Protein AF-A0A6L3NBD7-F1 (afdb_monomer_lite)

Secondary structure (DSSP, 8-state):
---------------HHHHHHHHHHHHHHHHS-SEEE-SSTTSPPEEEPHHHHS-HHHHHHHHHHHHHHHHHHHH--SHHHHHHHHHHHHHHHHHH-

pLDDT: mean 75.65, std 10.55, range [43.34, 88.12]

Radius of gyration: 18.69 Å; chains: 1; bounding box: 30×23×80 Å

Organism: NCBI:txid1503055

Structure (mmCIF, N/CA/C/O backbone):
data_AF-A0A6L3NBD7-F1
#
_entry.id   AF-A0A6L3NBD7-F1
#
loop_
_atom_site.group_PDB
_atom_site.id
_atom_site.type_symbol
_atom_site.label_atom_id
_atom_site.label_alt_id
_atom_site.label_comp_id
_atom_site.label_asym_id
_atom_site.label_entity_id
_atom_site.label_seq_id
_atom_site.pdbx_PDB_ins_code
_atom_site.Cartn_x
_atom_site.Cartn_y
_atom_site.Cartn_z
_atom_site.occupancy
_atom_site.B_iso_or_equiv
_atom_site.auth_seq_id
_atom_site.auth_comp_id
_atom_site.auth_asym_id
_atom_site.auth_atom_id
_atom_site.pdbx_PDB_model_num
ATOM 1 N N . MET A 1 1 ? 9.261 6.191 -50.560 1.00 43.34 1 MET A N 1
ATOM 2 C CA . MET A 1 1 ? 9.560 5.181 -49.523 1.00 43.34 1 MET A CA 1
ATOM 3 C C . MET A 1 1 ? 9.335 5.835 -48.170 1.00 43.34 1 MET A C 1
ATOM 5 O O . MET A 1 1 ? 10.175 6.604 -47.731 1.00 43.34 1 MET A O 1
ATOM 9 N N . THR A 1 2 ? 8.155 5.648 -47.584 1.00 57.56 2 THR A N 1
ATOM 10 C CA . THR A 1 2 ? 7.776 6.205 -46.277 1.00 57.56 2 THR A CA 1
ATOM 11 C C . THR A 1 2 ? 7.867 5.090 -45.247 1.00 57.56 2 THR A C 1
ATOM 13 O O . THR A 1 2 ? 7.040 4.180 -45.236 1.00 57.56 2 THR A O 1
ATOM 16 N N . ASP A 1 3 ? 8.908 5.147 -44.423 1.00 49.28 3 ASP A N 1
ATOM 17 C CA . ASP A 1 3 ? 9.133 4.226 -43.316 1.00 49.28 3 ASP A CA 1
ATOM 18 C C . ASP A 1 3 ? 8.100 4.521 -42.218 1.00 49.28 3 ASP A C 1
ATOM 20 O O . ASP A 1 3 ? 8.121 5.573 -41.574 1.00 49.28 3 ASP A O 1
ATOM 24 N N . ARG A 1 4 ? 7.098 3.648 -42.073 1.00 57.41 4 ARG A N 1
ATOM 25 C CA . ARG A 1 4 ? 6.108 3.761 -40.999 1.00 57.41 4 ARG A CA 1
ATOM 26 C C . ARG A 1 4 ? 6.737 3.170 -39.748 1.00 57.41 4 ARG A C 1
ATOM 28 O O . ARG A 1 4 ? 6.803 1.952 -39.616 1.00 57.41 4 ARG A O 1
ATOM 35 N N . ALA A 1 5 ? 7.163 4.035 -38.830 1.00 56.16 5 ALA A N 1
ATOM 36 C CA . ALA A 1 5 ? 7.550 3.646 -37.482 1.00 56.16 5 ALA A CA 1
ATOM 37 C C . ALA A 1 5 ? 6.400 2.856 -36.832 1.00 56.16 5 ALA A C 1
ATOM 39 O O . ALA A 1 5 ? 5.385 3.421 -36.421 1.00 56.16 5 ALA A O 1
ATOM 40 N N . VAL A 1 6 ? 6.536 1.531 -36.786 1.00 59.44 6 VAL A N 1
ATOM 41 C CA . VAL A 1 6 ? 5.612 0.654 -36.069 1.00 59.44 6 VAL A CA 1
ATOM 42 C C . VAL A 1 6 ? 5.772 0.981 -34.583 1.00 59.44 6 VAL A C 1
ATOM 44 O O . VAL A 1 6 ? 6.899 0.908 -34.082 1.00 59.44 6 VAL A O 1
ATOM 47 N N . PRO A 1 7 ? 4.706 1.363 -33.855 1.00 51.56 7 PRO A N 1
ATOM 48 C CA . PRO A 1 7 ? 4.806 1.573 -32.422 1.00 51.56 7 PRO A CA 1
ATOM 49 C C . PRO A 1 7 ? 5.252 0.252 -31.798 1.00 51.56 7 PRO A C 1
ATOM 51 O O . PRO A 1 7 ? 4.516 -0.734 -31.798 1.00 51.56 7 PRO A O 1
ATOM 54 N N . SER A 1 8 ? 6.497 0.225 -31.321 1.00 55.25 8 SER A N 1
ATOM 55 C CA . SER A 1 8 ? 7.045 -0.891 -30.563 1.00 55.25 8 SER A CA 1
ATOM 56 C C . SER A 1 8 ? 6.122 -1.119 -29.375 1.00 55.25 8 SER A C 1
ATOM 58 O O . SER A 1 8 ? 6.080 -0.309 -28.446 1.00 55.25 8 SER A O 1
ATOM 60 N N . ALA A 1 9 ? 5.313 -2.177 -29.450 1.00 56.62 9 ALA A N 1
ATOM 61 C CA . ALA A 1 9 ? 4.452 -2.596 -28.363 1.00 56.62 9 ALA A CA 1
ATOM 62 C C . ALA A 1 9 ? 5.351 -2.792 -27.144 1.00 56.62 9 ALA A C 1
ATOM 64 O O . ALA A 1 9 ? 6.171 -3.714 -27.105 1.00 56.62 9 ALA A O 1
ATOM 65 N N . ARG A 1 10 ? 5.255 -1.867 -26.184 1.00 57.31 10 ARG A N 1
ATOM 66 C CA . ARG A 1 10 ? 6.047 -1.878 -24.958 1.00 57.31 10 ARG A CA 1
ATOM 67 C C . ARG A 1 10 ? 5.725 -3.184 -24.243 1.00 57.31 10 ARG A C 1
ATOM 69 O O . ARG A 1 10 ? 4.682 -3.289 -23.605 1.00 57.31 10 ARG A O 1
ATOM 76 N N . ARG A 1 11 ? 6.570 -4.206 -24.415 1.00 60.72 11 ARG A N 1
ATOM 77 C CA . ARG A 1 11 ? 6.366 -5.508 -23.778 1.00 60.72 11 ARG A CA 1
ATOM 78 C C . ARG A 1 11 ? 6.335 -5.267 -22.278 1.00 60.72 11 ARG A C 1
ATOM 80 O O . ARG A 1 11 ? 7.325 -4.830 -21.697 1.00 60.72 11 ARG A O 1
ATOM 87 N N . VAL A 1 12 ? 5.179 -5.514 -21.675 1.00 62.66 12 VAL A N 1
ATOM 88 C CA . VAL A 1 12 ? 5.024 -5.525 -20.226 1.00 62.66 12 VAL A CA 1
ATOM 89 C C . VAL A 1 12 ? 5.745 -6.772 -19.732 1.00 62.66 12 VAL A C 1
ATOM 91 O O . VAL A 1 12 ? 5.212 -7.876 -19.771 1.00 62.66 12 VAL A O 1
ATOM 94 N N . THR A 1 13 ? 7.009 -6.617 -19.360 1.00 67.44 13 THR A N 1
ATOM 95 C CA . THR A 1 13 ? 7.798 -7.686 -18.751 1.00 67.44 13 THR A CA 1
ATOM 96 C C . THR A 1 13 ? 7.597 -7.640 -17.247 1.00 67.44 13 THR A C 1
ATOM 98 O O . THR A 1 13 ? 7.990 -6.661 -16.609 1.00 67.44 13 THR A O 1
ATOM 101 N N . LEU A 1 14 ? 7.002 -8.696 -16.690 1.00 69.06 14 LEU A N 1
ATOM 102 C CA . LEU A 1 14 ? 6.996 -8.907 -15.249 1.00 69.06 14 LEU A CA 1
ATOM 103 C C . LEU A 1 14 ? 8.396 -9.311 -14.790 1.00 69.06 14 LEU A C 1
ATOM 105 O O . LEU A 1 14 ? 8.984 -10.261 -15.306 1.00 69.06 14 LEU A O 1
ATOM 109 N N . ASP A 1 15 ? 8.913 -8.585 -13.807 1.00 78.69 15 ASP A N 1
ATOM 110 C CA . ASP A 1 15 ? 10.182 -8.887 -13.156 1.00 78.69 15 ASP A CA 1
ATOM 111 C C . ASP A 1 15 ? 9.939 -9.598 -11.817 1.00 78.69 15 ASP A C 1
ATOM 113 O O . ASP A 1 15 ? 8.998 -9.269 -11.090 1.00 78.69 15 ASP A O 1
ATOM 117 N N . LYS A 1 16 ? 10.811 -10.549 -11.454 1.00 82.38 16 LYS A N 1
ATOM 118 C CA . LYS A 1 16 ? 10.692 -11.311 -10.197 1.00 82.38 16 LYS A CA 1
ATOM 119 C C . LYS A 1 16 ? 10.721 -10.401 -8.975 1.00 82.38 16 LYS A C 1
ATOM 121 O O . LYS A 1 16 ? 9.966 -10.618 -8.031 1.00 82.38 16 LYS A O 1
ATOM 126 N N . VAL A 1 17 ? 11.565 -9.369 -8.990 1.00 82.50 17 VAL A N 1
ATOM 127 C CA . VAL A 1 17 ? 11.639 -8.424 -7.877 1.00 82.50 17 VAL A CA 1
ATOM 128 C C . VAL A 1 17 ? 10.368 -7.571 -7.855 1.00 82.50 17 VAL A C 1
ATOM 130 O O . VAL A 1 17 ? 9.886 -7.237 -6.780 1.00 82.50 17 VAL A O 1
ATOM 133 N N . GLY A 1 18 ? 9.826 -7.184 -9.016 1.00 81.31 18 GLY A N 1
ATOM 134 C CA . GLY A 1 18 ? 8.567 -6.432 -9.100 1.00 81.31 18 GLY A CA 1
ATOM 135 C C . GLY A 1 18 ? 7.402 -7.219 -8.499 1.00 81.31 18 GLY A C 1
ATOM 136 O O . GLY A 1 18 ? 6.646 -6.685 -7.691 1.00 81.31 18 GLY A O 1
ATOM 137 N N . ILE A 1 19 ? 7.324 -8.511 -8.829 1.00 85.25 19 ILE A N 1
ATOM 138 C CA . ILE A 1 19 ? 6.385 -9.467 -8.231 1.00 85.25 19 ILE A CA 1
ATOM 139 C C . ILE A 1 19 ? 6.575 -9.547 -6.718 1.00 85.25 19 ILE A C 1
ATOM 141 O O . ILE A 1 19 ? 5.596 -9.423 -5.988 1.00 85.25 19 ILE A O 1
ATOM 145 N N . LEU A 1 20 ? 7.815 -9.693 -6.243 1.00 87.88 20 LEU A N 1
ATOM 146 C CA . LEU A 1 20 ? 8.109 -9.741 -4.811 1.00 87.88 20 LEU A CA 1
ATOM 147 C C . LEU A 1 20 ? 7.620 -8.480 -4.089 1.00 87.88 20 LEU A C 1
ATOM 149 O O . LEU A 1 20 ? 6.938 -8.597 -3.076 1.00 87.88 20 LEU A O 1
ATOM 153 N N . ILE A 1 21 ? 7.917 -7.289 -4.623 1.00 83.62 21 ILE A N 1
ATOM 154 C CA . ILE A 1 21 ? 7.427 -6.026 -4.050 1.00 83.62 21 ILE A CA 1
ATOM 155 C C . ILE A 1 21 ? 5.900 -6.017 -4.033 1.00 83.62 21 ILE A C 1
ATOM 157 O O . ILE A 1 21 ? 5.318 -5.764 -2.988 1.00 83.62 21 ILE A O 1
ATOM 161 N N . GLY A 1 22 ? 5.250 -6.335 -5.156 1.00 84.88 22 GLY A N 1
ATOM 162 C CA . GLY A 1 22 ? 3.790 -6.332 -5.240 1.00 84.88 22 GLY A CA 1
ATOM 163 C C . GLY A 1 22 ? 3.136 -7.269 -4.221 1.00 84.88 22 GLY A C 1
ATOM 164 O O . GLY A 1 22 ? 2.218 -6.862 -3.513 1.00 84.88 22 GLY A O 1
ATOM 165 N N . VAL A 1 23 ? 3.646 -8.497 -4.091 1.00 88.12 23 VAL A N 1
ATOM 166 C CA . VAL A 1 23 ? 3.146 -9.480 -3.118 1.00 88.12 23 VAL A CA 1
ATOM 167 C C . VAL A 1 23 ? 3.364 -8.997 -1.686 1.00 88.12 23 VAL A C 1
ATOM 169 O O . VAL A 1 23 ? 2.425 -9.034 -0.895 1.00 88.12 23 VAL A O 1
ATOM 172 N N . LEU A 1 24 ? 4.561 -8.506 -1.351 1.00 87.75 24 LEU A N 1
ATOM 173 C CA . LEU A 1 24 ? 4.854 -7.988 -0.012 1.00 87.75 24 LEU A CA 1
ATOM 174 C C . LEU A 1 24 ? 3.951 -6.807 0.347 1.00 87.75 24 LEU A C 1
ATOM 176 O O . LEU A 1 24 ? 3.424 -6.766 1.455 1.00 87.75 24 LEU A O 1
ATOM 180 N N . THR A 1 25 ? 3.721 -5.888 -0.589 1.00 84.44 25 THR A N 1
ATOM 181 C CA . THR A 1 25 ? 2.825 -4.747 -0.388 1.00 84.44 25 THR A CA 1
ATOM 182 C C . THR A 1 25 ? 1.392 -5.204 -0.121 1.00 84.44 25 THR A C 1
ATOM 184 O O . THR A 1 25 ? 0.766 -4.731 0.823 1.00 84.44 25 THR A O 1
ATOM 187 N N . ILE A 1 26 ? 0.867 -6.147 -0.910 1.00 85.56 26 ILE A N 1
ATOM 188 C CA . ILE A 1 26 ? -0.493 -6.674 -0.720 1.00 85.56 26 ILE A CA 1
ATOM 189 C C . ILE A 1 26 ? -0.610 -7.375 0.639 1.00 85.56 26 ILE A C 1
ATOM 191 O O . ILE A 1 26 ? -1.545 -7.111 1.393 1.00 85.56 26 ILE A O 1
ATOM 195 N N . VAL A 1 27 ? 0.355 -8.229 0.987 1.00 86.31 27 VAL A N 1
ATOM 196 C CA . VAL A 1 27 ? 0.374 -8.920 2.285 1.00 86.31 27 VAL A CA 1
ATOM 197 C C . VAL A 1 27 ? 0.464 -7.922 3.440 1.00 86.31 27 VAL A C 1
ATOM 199 O O . VAL A 1 27 ? -0.225 -8.098 4.438 1.00 86.31 27 VAL A O 1
ATOM 202 N N . ALA A 1 28 ? 1.251 -6.856 3.311 1.00 81.94 28 ALA A N 1
ATOM 203 C CA . ALA A 1 28 ? 1.355 -5.830 4.342 1.00 81.94 28 ALA A CA 1
ATOM 204 C C . ALA A 1 28 ? 0.035 -5.064 4.543 1.00 81.94 28 ALA A C 1
ATOM 206 O O . ALA A 1 28 ? -0.361 -4.827 5.677 1.00 81.94 28 ALA A O 1
ATOM 207 N N . VAL A 1 29 ? -0.678 -4.711 3.469 1.00 79.88 29 VAL A N 1
ATOM 208 C CA . VAL A 1 29 ? -1.934 -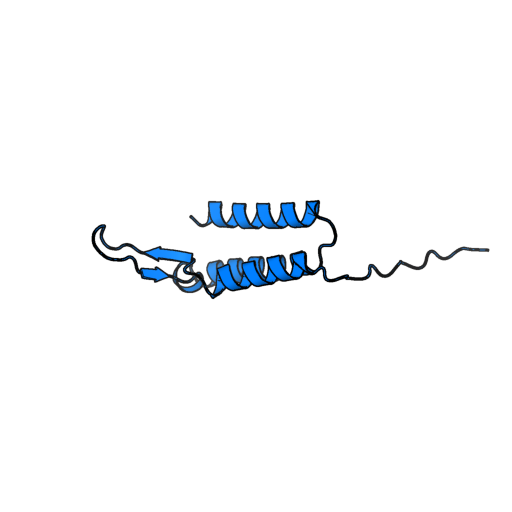3.939 3.573 1.00 79.88 29 VAL A CA 1
ATOM 209 C C . VAL A 1 29 ? -3.088 -4.772 4.114 1.00 79.88 29 VAL A C 1
ATOM 211 O O . VAL A 1 29 ? -3.872 -4.287 4.925 1.00 79.88 29 VAL A O 1
ATOM 214 N N . PHE A 1 30 ? -3.222 -6.013 3.647 1.00 80.19 30 PHE A N 1
ATOM 215 C CA . PHE A 1 30 ? -4.392 -6.839 3.958 1.00 80.19 30 PHE A CA 1
ATOM 216 C C . PHE A 1 30 ? -4.139 -7.868 5.060 1.00 80.19 30 PHE A C 1
ATOM 218 O O . PHE A 1 30 ? -5.082 -8.289 5.724 1.00 80.19 30 PHE A O 1
ATOM 225 N N . GLY A 1 31 ? -2.889 -8.296 5.242 1.00 77.19 31 GLY A N 1
ATOM 226 C CA . GLY A 1 31 ? -2.506 -9.355 6.174 1.00 77.19 31 GLY A CA 1
ATOM 227 C C . GLY A 1 31 ? -1.859 -8.867 7.470 1.00 77.19 31 GLY A C 1
ATOM 228 O O . GLY A 1 31 ? -1.770 -9.651 8.413 1.00 77.19 31 GLY A O 1
ATOM 229 N N . MET A 1 32 ? -1.418 -7.606 7.549 1.00 79.75 32 MET A N 1
ATOM 230 C CA . MET A 1 32 ? -0.834 -7.035 8.768 1.00 79.75 32 MET A CA 1
ATOM 231 C C . MET A 1 32 ? -1.738 -5.970 9.406 1.00 79.75 32 MET A C 1
ATOM 233 O O . MET A 1 32 ? -2.522 -5.317 8.715 1.00 79.75 32 MET A O 1
ATOM 237 N N . PRO A 1 33 ? -1.648 -5.784 10.737 1.00 76.38 33 PRO A N 1
ATOM 238 C CA . PRO A 1 33 ? -2.359 -4.710 11.417 1.00 76.38 33 PRO A CA 1
ATOM 239 C C . PRO A 1 33 ? -1.819 -3.348 10.963 1.00 76.38 33 PRO A C 1
ATOM 241 O O . PRO A 1 33 ? -0.618 -3.097 11.028 1.00 76.38 33 PRO A O 1
ATOM 244 N N . PHE A 1 34 ? -2.721 -2.467 10.530 1.00 76.88 34 PHE A N 1
ATOM 245 C CA . PHE A 1 34 ? -2.391 -1.120 10.061 1.00 76.88 34 PHE A CA 1
ATOM 246 C C . PHE A 1 34 ? -2.132 -0.163 11.229 1.00 76.88 34 PHE A C 1
ATOM 248 O O . PHE A 1 34 ? -1.186 0.618 11.211 1.00 76.88 34 PHE A O 1
ATOM 255 N N . MET A 1 35 ? -2.953 -0.256 12.274 1.00 72.75 35 MET A N 1
ATOM 256 C CA . MET A 1 35 ? -2.808 0.511 13.509 1.00 72.75 35 MET A CA 1
ATOM 257 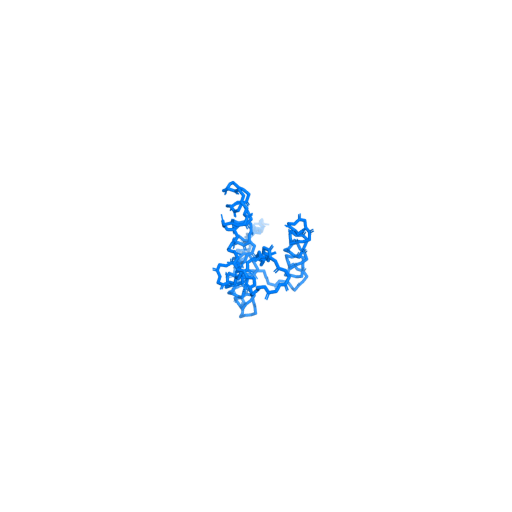C C . MET A 1 35 ? -2.950 -0.408 14.715 1.00 72.75 35 MET A C 1
ATOM 259 O O . MET A 1 35 ? -3.673 -1.399 14.672 1.00 72.75 35 MET A O 1
ATOM 263 N N . VAL A 1 36 ? -2.285 -0.066 15.816 1.00 79.88 36 VAL A N 1
ATOM 264 C CA . VAL A 1 36 ? -2.453 -0.768 17.093 1.00 79.88 36 VAL A CA 1
ATOM 265 C C . VAL A 1 36 ? -3.180 0.158 18.050 1.00 79.88 36 VAL A C 1
ATOM 267 O O . VAL A 1 36 ? -2.621 1.147 18.519 1.00 79.88 36 VAL A O 1
ATOM 270 N N . LEU A 1 37 ? -4.426 -0.180 18.366 1.00 74.94 37 LEU A N 1
ATOM 271 C CA . LEU A 1 37 ? -5.190 0.547 19.363 1.00 74.94 37 LEU A CA 1
ATOM 272 C C . LEU A 1 37 ? -4.737 0.080 20.752 1.00 74.94 37 LEU A C 1
ATOM 274 O O . LEU A 1 37 ? -4.887 -1.092 21.097 1.00 74.94 37 LEU A O 1
ATOM 278 N N . ARG A 1 38 ? -4.170 0.983 21.558 1.00 74.75 38 ARG A N 1
ATOM 279 C CA . ARG A 1 38 ? -3.838 0.725 22.970 1.00 74.75 38 ARG A CA 1
ATOM 280 C C . ARG A 1 38 ? -4.752 1.555 23.871 1.00 74.75 38 ARG A C 1
ATOM 282 O O . ARG A 1 38 ? -4.392 2.684 24.193 1.00 74.75 38 ARG A O 1
ATOM 289 N N . PRO A 1 39 ? -5.905 1.008 24.307 1.00 68.00 39 PRO A N 1
ATOM 290 C CA . PRO A 1 39 ? -6.815 1.705 25.220 1.00 68.00 39 PRO A CA 1
ATOM 291 C C . PRO A 1 39 ? -6.156 2.087 26.548 1.00 68.00 39 PRO A C 1
ATOM 293 O O . PRO A 1 39 ? -6.555 3.053 27.188 1.00 68.00 39 PRO A O 1
ATOM 296 N N . ASN A 1 40 ? -5.148 1.322 26.976 1.00 70.62 40 ASN A N 1
ATOM 297 C CA . ASN A 1 40 ? -4.384 1.589 28.184 1.00 70.62 40 ASN A CA 1
ATOM 298 C C . ASN A 1 40 ? -2.920 1.156 27.989 1.00 70.62 40 ASN A C 1
ATOM 300 O O . ASN A 1 40 ? -2.652 0.222 27.233 1.00 70.62 40 ASN A O 1
ATOM 304 N N . ARG A 1 41 ? -1.962 1.787 28.685 1.00 66.69 41 ARG A N 1
ATOM 305 C CA . ARG A 1 41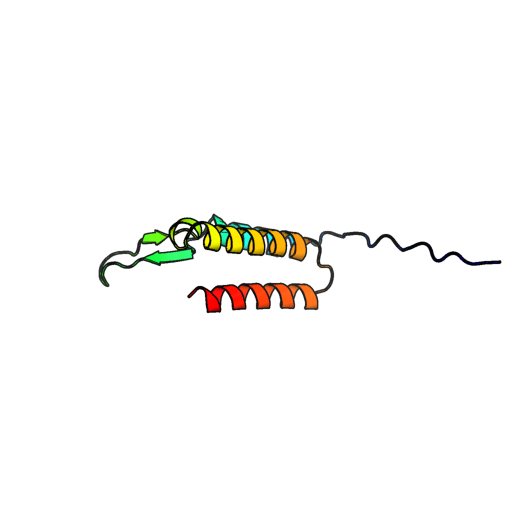 ? -0.516 1.494 28.534 1.00 66.69 41 ARG A CA 1
ATOM 306 C C . ARG A 1 41 ? -0.104 0.082 28.989 1.00 66.69 41 ARG A C 1
ATOM 308 O O . ARG A 1 41 ? 1.013 -0.331 28.698 1.00 66.69 41 ARG A O 1
ATOM 315 N N . ILE A 1 42 ? -0.991 -0.634 29.680 1.00 60.00 42 ILE A N 1
ATOM 316 C CA . ILE A 1 42 ? -0.729 -1.930 30.330 1.00 60.00 42 ILE A CA 1
ATOM 317 C C . ILE A 1 42 ? -1.241 -3.114 29.489 1.00 60.00 42 ILE A C 1
ATOM 319 O O . ILE A 1 42 ? -0.692 -4.209 29.566 1.00 60.00 42 ILE A O 1
ATOM 323 N N . ALA A 1 43 ? -2.274 -2.914 28.666 1.00 61.72 43 ALA A N 1
ATOM 324 C CA . ALA A 1 43 ? -2.865 -3.987 27.870 1.00 61.72 43 ALA A CA 1
ATOM 325 C C . ALA A 1 43 ? -2.127 -4.172 26.535 1.00 61.72 43 ALA A C 1
ATOM 327 O O . ALA A 1 43 ? -1.687 -3.199 25.912 1.00 61.72 43 ALA A O 1
ATOM 328 N N . ALA A 1 44 ? -2.030 -5.423 26.071 1.00 64.25 44 ALA A N 1
ATOM 329 C CA . ALA A 1 44 ? -1.621 -5.716 24.702 1.00 64.25 44 ALA A CA 1
ATOM 330 C C . ALA A 1 44 ? -2.601 -5.017 23.745 1.00 64.25 44 ALA A C 1
ATOM 332 O O . ALA A 1 44 ? -3.811 -5.215 23.837 1.00 64.25 44 ALA A O 1
ATOM 333 N N . GLY A 1 45 ? -2.086 -4.130 22.892 1.00 71.56 45 GLY A N 1
ATOM 334 C CA . GLY A 1 45 ? -2.922 -3.361 21.974 1.00 71.56 45 GLY A CA 1
ATOM 335 C C . GLY A 1 45 ? -3.569 -4.243 20.911 1.00 71.56 45 GLY A C 1
ATOM 336 O O . GLY A 1 45 ? -2.967 -5.216 20.457 1.00 71.56 45 GLY A O 1
ATOM 337 N N . THR A 1 46 ? -4.776 -3.881 20.490 1.00 77.19 46 THR A N 1
ATOM 338 C CA . THR A 1 46 ? -5.517 -4.598 19.451 1.00 77.19 46 THR A CA 1
ATOM 339 C C . THR A 1 46 ? -5.109 -4.071 18.081 1.00 77.19 46 THR A C 1
ATOM 341 O O . THR A 1 46 ? -5.220 -2.874 17.812 1.00 77.19 46 THR A O 1
ATOM 344 N N . GLY A 1 47 ? -4.632 -4.958 17.209 1.00 77.56 47 GLY A N 1
ATOM 345 C CA . GLY A 1 47 ? -4.349 -4.625 15.816 1.00 77.56 47 GLY A CA 1
ATOM 346 C C . GLY A 1 47 ? -5.642 -4.380 15.039 1.00 77.56 47 GLY A C 1
ATOM 347 O O . GLY A 1 47 ? -6.490 -5.264 14.955 1.00 77.56 47 GLY A O 1
ATOM 348 N N . LEU A 1 48 ? -5.786 -3.187 14.471 1.00 80.06 48 LEU A N 1
ATOM 349 C CA . LEU A 1 48 ? -6.872 -2.823 13.571 1.00 80.06 48 LEU A CA 1
ATOM 350 C C . LEU A 1 48 ? -6.386 -2.896 12.125 1.00 80.06 48 LEU A C 1
ATOM 352 O O . LEU A 1 48 ? -5.298 -2.424 11.787 1.00 80.06 48 LEU A O 1
ATOM 356 N N . SER A 1 49 ? -7.211 -3.491 11.266 1.00 81.00 49 SER A N 1
ATOM 357 C CA . SER A 1 49 ? -7.002 -3.469 9.820 1.00 81.00 49 SER A CA 1
ATOM 358 C C . SER A 1 49 ? -7.283 -2.075 9.255 1.00 81.00 49 SER A C 1
ATOM 360 O O . SER A 1 49 ? -7.978 -1.270 9.875 1.00 81.00 49 SER A O 1
ATOM 362 N N . THR A 1 50 ? -6.798 -1.794 8.046 1.00 77.00 50 THR A N 1
ATOM 363 C CA . THR A 1 50 ? -7.013 -0.511 7.355 1.00 77.00 50 THR A CA 1
ATOM 364 C C . THR A 1 50 ? -8.491 -0.115 7.272 1.00 77.00 50 THR A C 1
ATOM 366 O O . THR A 1 50 ? -8.831 1.048 7.471 1.00 77.00 50 THR A O 1
ATOM 369 N N . PHE A 1 51 ? -9.384 -1.079 7.040 1.00 80.00 51 PHE A N 1
ATOM 370 C CA . PHE A 1 51 ? -10.829 -0.836 6.944 1.00 80.00 51 PHE A CA 1
ATOM 371 C C . PHE A 1 51 ? -11.510 -0.609 8.294 1.00 80.00 51 PHE A C 1
ATOM 373 O O . PHE A 1 51 ? -12.579 -0.012 8.338 1.00 80.00 51 PHE A O 1
ATOM 380 N N . ALA A 1 52 ? -10.913 -1.097 9.383 1.00 81.19 52 ALA A N 1
ATOM 381 C CA . ALA A 1 52 ? -11.402 -0.852 10.735 1.00 81.19 52 ALA A CA 1
ATOM 382 C C . ALA A 1 52 ? -10.811 0.435 11.338 1.00 81.19 52 ALA A C 1
ATOM 384 O O . ALA A 1 52 ? -11.410 1.022 12.233 1.00 81.19 52 ALA A O 1
ATOM 385 N N . ALA A 1 53 ? -9.639 0.862 10.859 1.00 79.19 53 ALA A N 1
ATOM 386 C CA . ALA A 1 53 ? -8.940 2.053 11.332 1.00 79.19 53 ALA A CA 1
ATOM 387 C C . ALA A 1 53 ? -9.429 3.351 10.664 1.00 79.19 53 ALA A C 1
ATOM 389 O O . ALA A 1 53 ? -9.390 4.408 11.287 1.00 79.19 53 ALA A O 1
ATOM 390 N N . LEU A 1 54 ? -9.884 3.284 9.408 1.00 77.44 54 LEU A N 1
ATOM 391 C CA . LEU A 1 54 ? -10.279 4.451 8.615 1.00 77.44 54 LEU A CA 1
ATOM 392 C C . LEU A 1 54 ? -11.777 4.425 8.263 1.00 77.44 54 LEU A C 1
ATOM 394 O O . LEU A 1 54 ? -12.339 3.352 8.038 1.00 77.44 54 LEU A O 1
ATOM 398 N N . PRO A 1 55 ? -12.422 5.598 8.111 1.00 82.62 55 PRO A N 1
ATOM 399 C CA . PRO A 1 55 ? -13.719 5.723 7.454 1.00 82.62 55 PRO A CA 1
ATOM 400 C C . PRO A 1 55 ? -13.755 4.990 6.107 1.00 82.62 55 PRO A C 1
ATOM 402 O O . PRO A 1 55 ? -12.793 5.048 5.340 1.00 82.62 55 PRO A O 1
ATOM 405 N N . ALA A 1 56 ? -14.886 4.354 5.782 1.00 81.06 56 ALA A N 1
ATOM 406 C CA . ALA A 1 56 ? -15.009 3.429 4.647 1.00 81.06 56 ALA A CA 1
ATOM 407 C C . ALA A 1 56 ? -14.474 3.983 3.312 1.00 81.06 56 ALA A C 1
ATOM 409 O O . ALA A 1 56 ? -13.778 3.279 2.581 1.00 81.06 56 ALA A O 1
ATOM 410 N N . VAL A 1 57 ? -14.745 5.257 3.012 1.00 82.06 57 VAL A N 1
ATOM 411 C CA . VAL A 1 57 ? -14.276 5.919 1.782 1.00 82.06 57 VAL A CA 1
ATOM 412 C C . VAL A 1 57 ? -12.750 6.057 1.762 1.00 82.06 57 VAL A C 1
ATOM 414 O O . VAL A 1 57 ? -12.117 5.781 0.747 1.00 82.06 57 VAL A O 1
ATOM 417 N N . GLN A 1 58 ? -12.149 6.448 2.886 1.00 79.69 58 GLN A N 1
ATOM 418 C CA . GLN A 1 58 ? -10.706 6.667 3.009 1.00 79.69 58 GLN A CA 1
ATOM 419 C C . GLN A 1 58 ? -9.946 5.337 3.038 1.00 79.69 58 GLN A C 1
ATOM 421 O O . GLN A 1 58 ? -8.954 5.185 2.328 1.00 79.69 58 GLN A O 1
ATOM 426 N N . GLY A 1 59 ? -10.451 4.348 3.785 1.00 82.50 59 GLY A N 1
ATOM 427 C CA . GLY A 1 59 ? -9.894 2.994 3.805 1.00 82.50 59 GLY A CA 1
ATOM 428 C C . GLY A 1 59 ? -9.961 2.326 2.429 1.00 82.50 59 GLY A C 1
ATOM 429 O O . GLY A 1 59 ? -8.976 1.748 1.974 1.00 82.50 59 GLY A O 1
ATOM 430 N N . GLY A 1 60 ? -11.087 2.479 1.723 1.00 83.88 60 GLY A N 1
ATOM 431 C CA . GLY A 1 60 ? -11.246 2.007 0.347 1.00 83.88 60 GLY A CA 1
ATOM 432 C C . GLY A 1 60 ? -10.295 2.693 -0.636 1.00 83.88 60 GLY A C 1
ATOM 433 O O . GLY A 1 60 ? -9.646 2.015 -1.431 1.00 83.88 60 GLY A O 1
ATOM 434 N N . ALA A 1 61 ? -10.158 4.021 -0.556 1.00 85.12 61 ALA A N 1
ATOM 435 C CA . ALA A 1 61 ? -9.243 4.780 -1.407 1.00 85.12 61 ALA A CA 1
ATOM 436 C C . ALA A 1 61 ? -7.774 4.386 -1.179 1.00 85.12 61 ALA A C 1
ATOM 438 O O . ALA A 1 61 ? -7.037 4.190 -2.146 1.00 85.12 61 ALA A O 1
ATOM 439 N N . LEU A 1 62 ? -7.357 4.214 0.082 1.00 83.81 62 LEU A N 1
ATOM 440 C CA . LEU A 1 62 ? -6.003 3.777 0.421 1.00 83.81 62 LEU A CA 1
ATOM 441 C C . LEU A 1 62 ? -5.739 2.359 -0.097 1.00 83.81 62 LEU A C 1
ATOM 443 O O . LEU A 1 62 ? -4.732 2.129 -0.765 1.00 83.81 62 LEU A O 1
ATOM 447 N N . ALA A 1 63 ? -6.666 1.425 0.134 1.00 84.94 63 ALA A N 1
ATOM 448 C CA . ALA A 1 63 ? -6.549 0.058 -0.363 1.00 84.94 63 ALA A CA 1
ATOM 449 C C . ALA A 1 63 ? -6.447 0.018 -1.897 1.00 84.94 63 ALA A C 1
ATOM 451 O O . ALA A 1 63 ? -5.570 -0.654 -2.438 1.00 84.94 63 ALA A O 1
ATOM 452 N N . ALA A 1 64 ? -7.284 0.783 -2.605 1.00 87.25 64 ALA A N 1
ATOM 453 C CA . ALA A 1 64 ? -7.233 0.878 -4.061 1.00 87.25 64 ALA A CA 1
ATOM 454 C C . ALA A 1 64 ? -5.891 1.442 -4.552 1.00 87.25 64 ALA A C 1
ATOM 456 O O . ALA A 1 64 ? -5.276 0.870 -5.453 1.00 87.25 64 ALA A O 1
ATOM 457 N N . LEU A 1 65 ? -5.399 2.518 -3.933 1.00 86.88 65 LEU A N 1
ATOM 458 C CA . LEU A 1 65 ? -4.121 3.139 -4.283 1.00 86.88 65 LEU A CA 1
ATOM 459 C C . LEU A 1 65 ? -2.947 2.169 -4.096 1.00 86.88 65 LEU A C 1
ATOM 461 O O . LEU A 1 65 ? -2.070 2.075 -4.957 1.00 86.88 65 LEU A O 1
ATOM 465 N N . TRP A 1 66 ? -2.943 1.412 -3.000 1.00 87.06 66 TRP A N 1
ATOM 466 C CA . TRP A 1 66 ? -1.892 0.440 -2.713 1.00 87.06 66 TRP A CA 1
ATOM 467 C C . TRP A 1 66 ? -1.949 -0.774 -3.641 1.00 87.06 66 TRP A C 1
ATOM 469 O O . TRP A 1 66 ? -0.907 -1.193 -4.144 1.00 87.06 66 TRP A O 1
ATOM 479 N N . VAL A 1 67 ? -3.142 -1.293 -3.948 1.00 87.19 67 VAL A N 1
ATOM 480 C CA . VAL A 1 67 ? -3.318 -2.396 -4.908 1.00 87.19 67 VAL A CA 1
ATOM 481 C C . VAL A 1 67 ? -2.884 -1.977 -6.311 1.00 87.19 67 VAL A C 1
ATOM 483 O O . VAL A 1 67 ? -2.094 -2.679 -6.941 1.00 87.19 67 VAL A O 1
ATOM 486 N N . VAL A 1 68 ? -3.339 -0.819 -6.796 1.00 87.88 68 VAL A N 1
ATOM 487 C CA . VAL A 1 68 ? -2.964 -0.312 -8.127 1.00 87.88 68 VAL A CA 1
ATOM 488 C C . VAL A 1 68 ? -1.462 -0.056 -8.200 1.00 87.88 68 VAL A C 1
ATOM 490 O O . VAL A 1 68 ? -0.817 -0.471 -9.163 1.00 87.88 68 VAL A O 1
ATOM 493 N N . GLY A 1 69 ? -0.880 0.556 -7.166 1.00 84.38 69 GLY A N 1
ATOM 494 C CA . GLY A 1 69 ? 0.564 0.739 -7.076 1.00 84.3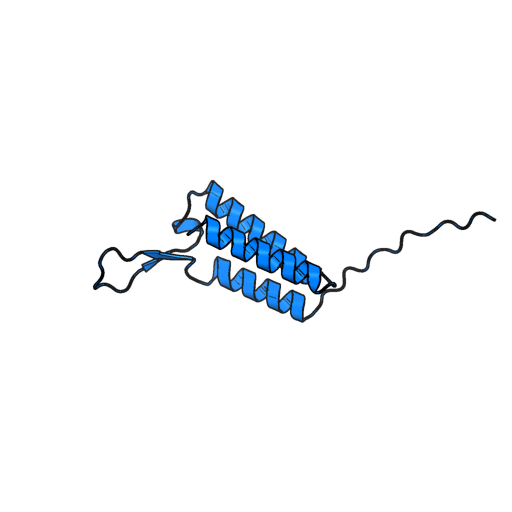8 69 GLY A CA 1
ATOM 495 C C . GLY A 1 69 ? 1.323 -0.589 -7.085 1.00 84.38 69 GLY A C 1
ATOM 496 O O . GLY A 1 69 ? 2.390 -0.672 -7.687 1.00 84.38 69 GLY A O 1
ATOM 497 N N . ALA A 1 70 ? 0.781 -1.633 -6.447 1.00 84.00 70 ALA A N 1
ATOM 498 C CA . ALA A 1 70 ? 1.455 -2.919 -6.305 1.00 84.00 70 ALA A CA 1
ATOM 499 C C . ALA A 1 70 ? 1.490 -3.626 -7.654 1.00 84.00 70 ALA A C 1
ATOM 501 O O . ALA A 1 70 ? 2.559 -4.020 -8.115 1.00 84.00 70 ALA A O 1
ATOM 502 N N . LEU A 1 71 ? 0.344 -3.675 -8.335 1.00 84.62 71 LEU A N 1
ATOM 503 C CA . LEU A 1 71 ? 0.237 -4.179 -9.702 1.00 84.62 71 LEU A CA 1
ATOM 504 C C . LEU A 1 71 ? 1.139 -3.390 -10.658 1.00 84.62 71 LEU A C 1
ATOM 506 O O . LEU A 1 71 ? 1.829 -3.971 -11.494 1.00 84.62 71 LEU A O 1
ATOM 510 N N . TRP A 1 72 ? 1.203 -2.067 -10.506 1.00 84.69 72 TRP A N 1
ATOM 511 C CA . TRP A 1 72 ? 2.078 -1.238 -11.324 1.00 84.69 72 TRP A CA 1
ATOM 512 C C . TRP A 1 72 ? 3.563 -1.523 -11.060 1.00 84.69 72 TRP A C 1
ATOM 514 O O . TRP A 1 72 ? 4.326 -1.713 -12.010 1.00 84.69 72 TRP A O 1
ATOM 524 N N . ALA A 1 73 ? 3.976 -1.655 -9.797 1.00 81.56 73 ALA A N 1
ATOM 525 C CA . ALA A 1 73 ? 5.346 -1.993 -9.410 1.00 81.56 73 ALA A CA 1
ATOM 526 C C . ALA A 1 73 ? 5.799 -3.364 -9.948 1.00 81.56 73 ALA A C 1
ATOM 528 O O . ALA A 1 73 ? 6.983 -3.535 -10.244 1.00 81.56 73 ALA A O 1
ATOM 529 N N . MET A 1 74 ? 4.870 -4.308 -10.150 1.00 81.44 74 MET A N 1
ATOM 530 C CA . MET A 1 74 ? 5.140 -5.596 -10.810 1.00 81.44 74 MET A CA 1
ATOM 531 C C . MET A 1 74 ? 5.509 -5.447 -12.291 1.00 81.44 74 MET A C 1
ATOM 533 O O . MET A 1 74 ? 6.262 -6.260 -12.827 1.00 81.44 74 MET A O 1
ATOM 537 N N . THR A 1 75 ? 5.000 -4.400 -12.941 1.00 81.19 75 THR A N 1
ATOM 538 C CA . THR A 1 75 ? 5.234 -4.102 -14.365 1.00 81.19 75 THR A CA 1
ATOM 539 C C . THR A 1 75 ? 6.342 -3.073 -14.602 1.00 81.19 75 THR A C 1
ATOM 541 O O . THR A 1 75 ? 6.828 -2.920 -15.725 1.00 81.19 75 THR A O 1
ATOM 544 N N . ALA A 1 76 ? 6.765 -2.356 -13.559 1.00 69.25 76 ALA A N 1
ATOM 545 C CA . ALA A 1 76 ? 7.765 -1.305 -13.662 1.00 69.25 76 ALA A CA 1
ATOM 546 C C . ALA A 1 76 ? 9.171 -1.897 -13.863 1.00 69.25 76 ALA A C 1
ATOM 548 O O . ALA A 1 76 ? 9.824 -2.349 -12.928 1.00 69.25 76 ALA A O 1
ATOM 549 N N . SER A 1 77 ? 9.682 -1.845 -15.095 1.00 62.06 77 SER A N 1
ATOM 550 C CA . SER A 1 77 ? 10.996 -2.409 -15.451 1.00 62.06 77 SER A CA 1
ATOM 551 C C . SER A 1 77 ? 12.184 -1.583 -14.937 1.00 62.06 77 SER A C 1
ATOM 553 O O . SER A 1 77 ? 13.300 -2.083 -14.844 1.00 62.06 77 SER A O 1
ATOM 555 N N . ARG A 1 78 ? 11.978 -0.293 -14.640 1.00 75.12 78 ARG A N 1
ATOM 556 C CA . ARG A 1 78 ? 13.050 0.647 -14.277 1.00 75.12 78 ARG A CA 1
ATOM 557 C C . ARG A 1 78 ? 13.138 0.830 -12.753 1.00 75.12 78 ARG A C 1
ATOM 559 O O . ARG A 1 78 ? 12.133 1.202 -12.145 1.00 75.12 78 ARG A O 1
ATOM 566 N N . PRO A 1 79 ? 14.327 0.685 -12.141 1.00 74.44 79 PRO A N 1
ATOM 567 C CA . PRO A 1 79 ? 14.493 0.758 -10.686 1.00 74.44 79 PRO A CA 1
ATOM 568 C C . PRO A 1 79 ? 14.094 2.119 -10.097 1.00 74.44 79 PRO A C 1
ATOM 570 O O . PRO A 1 79 ? 13.464 2.164 -9.046 1.00 74.44 79 PRO A O 1
ATOM 573 N N . ALA A 1 80 ? 14.351 3.223 -10.809 1.00 80.44 80 ALA A N 1
ATOM 574 C CA . ALA A 1 80 ? 13.966 4.567 -10.365 1.00 80.44 80 ALA A CA 1
ATOM 575 C C . ALA A 1 80 ? 12.445 4.739 -10.184 1.00 80.44 80 ALA A C 1
ATOM 577 O O . ALA A 1 80 ? 11.997 5.391 -9.246 1.00 80.44 80 ALA A O 1
ATOM 578 N N . TRP A 1 81 ? 11.637 4.115 -11.045 1.00 77.62 81 TRP A N 1
ATOM 579 C CA . TRP A 1 81 ? 10.175 4.187 -10.956 1.00 77.62 81 TRP A CA 1
ATOM 580 C C . TRP A 1 81 ? 9.625 3.365 -9.790 1.00 77.62 81 TRP A C 1
ATOM 582 O O . TRP A 1 81 ? 8.660 3.765 -9.146 1.00 77.62 81 TRP A O 1
ATOM 592 N N . ARG A 1 82 ? 10.278 2.243 -9.478 1.00 75.31 82 ARG A N 1
ATOM 593 C CA . ARG A 1 82 ? 9.943 1.415 -8.314 1.00 75.31 82 ARG A CA 1
ATOM 594 C C . ARG A 1 82 ? 10.277 2.135 -7.012 1.00 75.31 82 ARG A C 1
ATOM 596 O O . ARG A 1 82 ? 9.486 2.081 -6.077 1.00 75.31 82 ARG A O 1
ATOM 603 N N . LEU A 1 83 ? 11.405 2.850 -6.984 1.00 79.25 83 LEU A N 1
ATOM 604 C CA . LEU A 1 83 ? 11.770 3.712 -5.863 1.00 79.25 83 LEU A CA 1
ATOM 605 C C . LEU A 1 83 ? 10.734 4.821 -5.668 1.00 79.25 83 LEU A C 1
ATOM 607 O O . LEU A 1 83 ? 10.254 4.996 -4.557 1.00 79.25 83 LEU A O 1
ATOM 611 N N . ALA A 1 84 ? 10.338 5.506 -6.746 1.00 82.69 84 ALA A N 1
ATOM 612 C CA . ALA A 1 84 ? 9.313 6.543 -6.680 1.00 82.69 84 ALA A CA 1
ATOM 613 C C . ALA A 1 84 ? 7.989 6.008 -6.108 1.00 82.69 84 ALA A C 1
ATOM 615 O O . ALA A 1 84 ? 7.459 6.612 -5.182 1.00 82.69 84 ALA A O 1
ATOM 616 N N . ALA A 1 85 ? 7.504 4.848 -6.572 1.00 80.19 85 ALA A N 1
ATOM 617 C CA . ALA A 1 85 ? 6.306 4.216 -6.005 1.00 80.19 85 ALA A CA 1
ATOM 618 C C . ALA A 1 85 ? 6.463 3.866 -4.519 1.00 80.19 85 ALA A C 1
ATOM 620 O O . ALA A 1 85 ? 5.559 4.139 -3.732 1.00 80.19 85 ALA A O 1
ATOM 621 N N . GLY A 1 86 ? 7.618 3.322 -4.121 1.00 80.69 86 GLY A N 1
ATOM 622 C CA . GLY A 1 86 ? 7.924 3.069 -2.714 1.00 80.69 86 GLY A CA 1
ATOM 623 C C . GLY A 1 86 ? 7.898 4.348 -1.874 1.00 80.69 86 GLY A C 1
ATOM 624 O O . GLY A 1 86 ? 7.262 4.380 -0.824 1.00 80.69 86 GLY A O 1
ATOM 625 N N . CYS A 1 87 ? 8.515 5.430 -2.356 1.00 84.19 87 CYS A N 1
ATOM 626 C CA . CYS A 1 87 ? 8.479 6.738 -1.702 1.00 84.19 87 CYS A CA 1
ATOM 627 C C . CYS A 1 87 ? 7.053 7.289 -1.598 1.00 84.19 87 CYS A C 1
ATOM 629 O O . CYS A 1 87 ? 6.688 7.826 -0.556 1.00 84.19 87 CYS A O 1
ATOM 631 N N . THR A 1 88 ? 6.233 7.134 -2.640 1.00 83.19 88 THR A N 1
ATOM 632 C CA . THR A 1 88 ? 4.825 7.542 -2.606 1.00 83.19 88 THR A CA 1
ATOM 633 C C . THR A 1 88 ? 4.046 6.755 -1.555 1.00 83.19 88 THR A C 1
ATOM 635 O O . THR A 1 88 ? 3.330 7.363 -0.766 1.00 83.19 88 THR A O 1
ATOM 638 N N . TRP A 1 89 ? 4.218 5.433 -1.468 1.00 83.44 89 TRP A N 1
ATOM 639 C CA . TRP A 1 89 ? 3.582 4.635 -0.414 1.00 83.44 89 TRP A CA 1
ATOM 640 C C . TRP A 1 89 ? 4.015 5.059 0.986 1.00 83.44 89 TRP A C 1
ATOM 6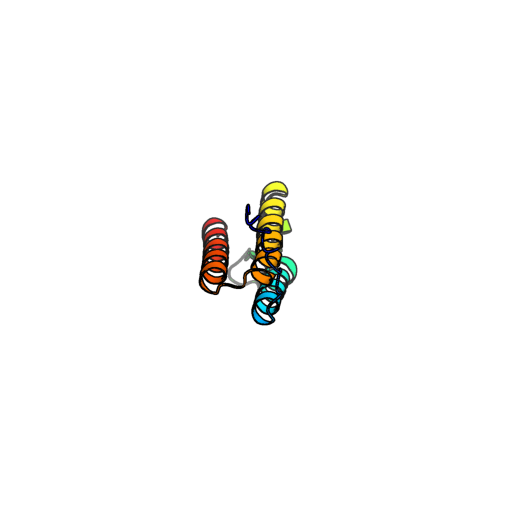42 O O . TRP A 1 89 ? 3.164 5.260 1.852 1.00 83.44 89 TRP A O 1
ATOM 652 N N . LEU A 1 90 ? 5.314 5.276 1.197 1.00 82.00 90 LEU A N 1
ATOM 653 C CA . LEU A 1 90 ? 5.830 5.778 2.470 1.00 82.00 90 LEU A CA 1
ATOM 654 C C . LEU A 1 90 ? 5.232 7.147 2.825 1.00 82.00 90 LEU A C 1
ATOM 656 O O . LEU A 1 90 ? 4.830 7.356 3.966 1.00 82.00 90 LEU A O 1
ATOM 660 N N . ALA A 1 91 ? 5.098 8.050 1.852 1.00 83.25 91 ALA A N 1
ATOM 661 C CA . ALA A 1 91 ? 4.450 9.342 2.061 1.00 83.25 91 ALA A CA 1
ATOM 662 C C . ALA A 1 91 ? 2.966 9.192 2.438 1.00 83.25 91 ALA A C 1
ATOM 664 O O . ALA A 1 91 ? 2.487 9.907 3.314 1.00 83.25 91 ALA A O 1
ATOM 665 N N . THR A 1 92 ? 2.243 8.236 1.839 1.00 78.44 92 THR A N 1
ATOM 666 C CA . THR A 1 92 ? 0.845 7.975 2.226 1.00 78.44 92 THR A CA 1
ATOM 667 C C . THR A 1 92 ? 0.712 7.428 3.645 1.00 78.44 92 THR A C 1
ATOM 669 O O . THR A 1 92 ? -0.250 7.776 4.320 1.00 78.44 92 THR A O 1
ATOM 672 N N . LEU A 1 93 ? 1.679 6.638 4.131 1.00 73.00 93 LEU A N 1
ATOM 673 C CA . LEU A 1 93 ? 1.710 6.225 5.539 1.00 73.00 93 LEU A CA 1
ATOM 674 C C . LEU A 1 93 ? 1.974 7.412 6.463 1.00 73.00 93 LEU A C 1
ATOM 676 O O . LEU A 1 93 ? 1.295 7.545 7.470 1.00 73.00 93 LEU A O 1
ATOM 680 N N . ALA A 1 94 ? 2.921 8.283 6.107 1.00 70.69 94 ALA A N 1
ATOM 681 C CA . ALA A 1 94 ? 3.257 9.457 6.911 1.00 70.69 94 ALA A CA 1
ATOM 682 C C . ALA A 1 94 ? 2.090 10.448 7.048 1.00 70.69 94 ALA A C 1
ATOM 684 O O . ALA A 1 94 ? 2.022 11.166 8.034 1.00 70.69 94 ALA A O 1
ATOM 685 N N . TYR A 1 95 ? 1.185 10.495 6.067 1.00 60.47 95 TYR A N 1
ATOM 686 C CA . TYR A 1 95 ? -0.038 11.294 6.156 1.00 60.47 95 TYR A CA 1
ATOM 687 C C . TYR A 1 95 ? -1.163 10.597 6.942 1.00 60.47 95 TYR A C 1
ATOM 689 O O . TYR A 1 95 ? -2.061 11.261 7.449 1.00 60.47 95 TYR A O 1
ATOM 697 N N . ALA A 1 96 ? -1.152 9.264 7.003 1.00 56.31 96 ALA A N 1
ATOM 698 C CA . ALA A 1 96 ? -2.200 8.474 7.649 1.00 56.31 96 ALA A CA 1
ATOM 699 C C . ALA A 1 96 ? -1.951 8.199 9.148 1.00 56.31 96 ALA A C 1
ATOM 701 O O . ALA A 1 96 ? -2.862 7.708 9.817 1.00 56.31 96 ALA A O 1
ATOM 702 N N . VAL A 1 97 ? -0.742 8.476 9.652 1.00 51.56 97 VAL A N 1
ATOM 703 C CA . VAL A 1 97 ? -0.333 8.373 11.069 1.00 51.56 97 VAL A CA 1
ATOM 704 C C . VAL A 1 97 ? -0.372 9.749 11.718 1.00 51.56 97 VAL A C 1
ATOM 706 O O . VAL A 1 97 ? -0.877 9.824 12.860 1.00 51.56 97 VAL A O 1
#

Foldseek 3Di:
DDDPPDPPPPPQDFDPVLLVQLVV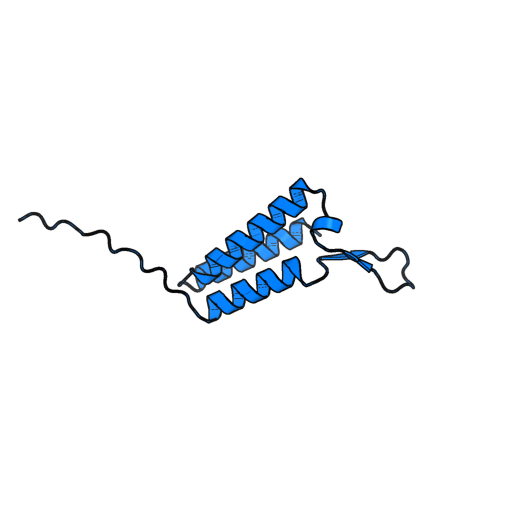LLCCQAVFQLDFADPDPPDRTDRHHLCRLDDNVVSVVLNVLSNVLSVVSRRDPDPVVVVVSVVVNVVVSVVVD

Sequence (97 aa):
MTDRAVPSARRVTLDKVGILIGVLTIVAVFGMPFMVLRPNRIAAGTGLSTFAALPAVQGGALAALWVVGALWAMTASRPAWRLAAGCTWLATLAYAV